Protein AF-A0A2S9XBY0-F1 (afdb_monomer_lite)

Organism: NCBI:txid215803

Structure (mmCIF, N/CA/C/O backbone):
data_AF-A0A2S9XBY0-F1
#
_entry.id   AF-A0A2S9XBY0-F1
#
loop_
_atom_site.group_PDB
_atom_site.id
_atom_site.type_symbol
_atom_site.label_atom_id
_atom_site.label_alt_id
_atom_site.label_comp_id
_atom_site.label_asym_id
_atom_site.label_entity_id
_atom_site.label_seq_id
_atom_site.pdbx_PDB_ins_code
_atom_site.Cartn_x
_atom_site.Cartn_y
_atom_site.Cartn_z
_atom_site.occupancy
_atom_site.B_iso_or_equiv
_atom_site.auth_seq_id
_atom_site.auth_comp_id
_atom_site.auth_asym_id
_atom_site.auth_atom_id
_atom_site.pdbx_PDB_model_num
ATOM 1 N N . MET A 1 1 ? 30.582 -3.887 -16.303 1.00 54.50 1 MET A N 1
ATOM 2 C CA . MET A 1 1 ? 29.952 -2.579 -16.010 1.00 54.50 1 MET A CA 1
ATOM 3 C C . MET A 1 1 ? 28.456 -2.610 -16.351 1.00 54.50 1 MET A C 1
ATOM 5 O O . MET A 1 1 ? 27.956 -1.667 -16.941 1.00 54.50 1 MET A O 1
ATOM 9 N N . LEU A 1 2 ? 27.749 -3.707 -16.028 1.00 57.06 2 LEU A N 1
ATOM 10 C CA . LEU A 1 2 ? 26.432 -3.985 -16.622 1.00 57.06 2 LEU A CA 1
ATOM 11 C C . LEU A 1 2 ? 25.273 -4.050 -15.622 1.00 57.06 2 LEU A C 1
ATOM 13 O O . LEU A 1 2 ? 24.179 -3.689 -16.000 1.00 57.06 2 LEU A O 1
ATOM 17 N N . LEU A 1 3 ? 25.442 -4.421 -14.357 1.00 56.75 3 LEU A N 1
ATOM 18 C CA . LEU A 1 3 ? 24.303 -4.546 -13.431 1.00 56.75 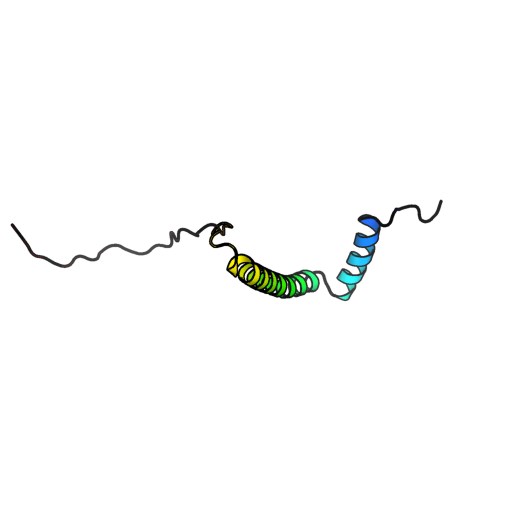3 LEU A CA 1
ATOM 19 C C . LEU A 1 3 ? 24.775 -4.190 -12.023 1.00 56.75 3 LEU A C 1
ATOM 21 O O . LEU A 1 3 ? 24.951 -5.046 -11.165 1.00 56.75 3 LEU A O 1
ATOM 25 N N . GLY A 1 4 ? 25.145 -2.921 -11.859 1.00 56.91 4 GLY A N 1
ATOM 26 C CA . GLY A 1 4 ? 25.822 -2.392 -10.673 1.00 56.91 4 GLY A CA 1
ATOM 27 C C . GLY A 1 4 ? 24.935 -1.544 -9.768 1.00 56.91 4 GLY A C 1
ATOM 28 O O . GLY A 1 4 ? 25.466 -0.691 -9.065 1.00 56.91 4 GLY A O 1
ATOM 29 N N . PHE A 1 5 ? 23.616 -1.732 -9.791 1.00 60.50 5 PHE A N 1
ATOM 30 C CA . PHE A 1 5 ? 22.755 -1.200 -8.743 1.00 60.50 5 PHE A CA 1
ATOM 31 C C . PHE A 1 5 ? 22.546 -2.320 -7.734 1.00 60.50 5 PHE A C 1
ATOM 33 O O . PHE A 1 5 ? 21.998 -3.374 -8.038 1.00 60.50 5 PHE A O 1
ATOM 40 N N . THR A 1 6 ? 23.091 -2.112 -6.542 1.00 60.34 6 THR A N 1
ATOM 41 C CA . THR A 1 6 ? 22.804 -2.890 -5.338 1.00 60.34 6 THR A CA 1
ATOM 42 C C . THR A 1 6 ? 21.307 -3.205 -5.274 1.00 60.34 6 THR A C 1
ATOM 44 O O . THR A 1 6 ? 20.523 -2.349 -5.679 1.00 60.34 6 THR A O 1
ATOM 47 N N . LEU A 1 7 ? 20.896 -4.394 -4.792 1.00 67.12 7 LEU A N 1
ATOM 48 C CA . LEU A 1 7 ? 19.484 -4.683 -4.485 1.00 67.12 7 LEU A CA 1
ATOM 49 C C . LEU A 1 7 ? 18.943 -3.545 -3.625 1.00 67.12 7 LEU A C 1
ATOM 51 O O . LEU A 1 7 ? 19.161 -3.467 -2.419 1.00 67.12 7 LEU A O 1
ATOM 55 N N . GLY A 1 8 ? 18.307 -2.613 -4.296 1.00 80.56 8 GLY A N 1
ATOM 56 C CA . GLY A 1 8 ? 18.139 -1.273 -3.805 1.00 80.56 8 GLY A CA 1
ATOM 57 C C . GLY A 1 8 ? 16.767 -0.800 -4.215 1.00 80.56 8 GLY A C 1
ATOM 58 O O . GLY A 1 8 ? 16.105 -1.422 -5.052 1.00 80.56 8 GLY A O 1
ATOM 59 N N . PRO A 1 9 ? 16.318 0.312 -3.631 1.00 86.50 9 PRO A N 1
ATOM 60 C CA . PRO A 1 9 ? 14.969 0.809 -3.853 1.00 86.50 9 PRO A CA 1
ATOM 61 C C . PRO A 1 9 ? 14.644 1.009 -5.344 1.00 86.50 9 PRO A C 1
ATOM 63 O O . PRO A 1 9 ? 13.491 0.852 -5.729 1.00 86.50 9 PRO A O 1
ATOM 66 N N . ALA A 1 10 ? 15.648 1.269 -6.191 1.00 87.31 10 ALA A N 1
ATOM 67 C CA . ALA A 1 10 ? 15.484 1.380 -7.639 1.00 87.31 10 ALA A CA 1
ATOM 68 C C . ALA A 1 10 ? 15.051 0.063 -8.319 1.00 87.31 10 ALA A C 1
ATOM 70 O O . ALA A 1 10 ? 14.096 0.074 -9.091 1.00 87.31 10 ALA A O 1
ATOM 71 N N . GLU A 1 11 ? 15.689 -1.071 -8.009 1.00 86.56 11 GLU A N 1
ATOM 72 C CA . GLU A 1 11 ? 15.353 -2.381 -8.600 1.00 86.56 11 GLU A CA 1
ATOM 73 C C . GLU A 1 11 ? 13.932 -2.810 -8.195 1.00 86.56 11 GLU A C 1
ATOM 75 O O . GLU A 1 11 ? 13.110 -3.205 -9.023 1.00 86.56 11 GLU A O 1
ATOM 80 N N . ILE A 1 12 ? 13.609 -2.640 -6.906 1.00 90.75 12 ILE A N 1
ATOM 81 C CA . ILE A 1 12 ? 12.278 -2.933 -6.360 1.00 90.75 12 ILE A CA 1
ATOM 82 C C . ILE A 1 12 ? 11.221 -2.049 -7.036 1.00 90.75 12 ILE A C 1
ATOM 84 O O . ILE A 1 12 ? 10.151 -2.543 -7.389 1.00 90.75 12 ILE A O 1
ATOM 88 N N . ALA A 1 13 ? 11.516 -0.765 -7.267 1.00 91.06 13 ALA A N 1
ATOM 89 C CA . ALA A 1 13 ? 10.598 0.145 -7.946 1.00 91.06 13 ALA A CA 1
ATOM 90 C C . ALA A 1 13 ? 10.278 -0.302 -9.382 1.00 91.06 13 ALA A C 1
ATOM 92 O O . ALA A 1 13 ? 9.119 -0.219 -9.788 1.00 91.06 13 ALA A O 1
ATOM 93 N N . VAL A 1 14 ? 11.256 -0.824 -10.131 1.00 93.06 14 VAL A N 1
ATOM 94 C CA . VAL A 1 14 ? 11.031 -1.351 -11.491 1.00 93.06 14 VAL A CA 1
ATOM 95 C C . VAL A 1 14 ? 10.113 -2.577 -11.466 1.00 93.06 14 VAL A C 1
ATOM 97 O O . VAL A 1 14 ? 9.169 -2.654 -12.254 1.00 93.06 14 VAL A O 1
ATOM 100 N N . ILE A 1 15 ? 10.324 -3.508 -10.531 1.00 92.06 15 ILE A N 1
ATOM 101 C CA . ILE A 1 15 ? 9.463 -4.694 -10.384 1.00 92.06 15 ILE A CA 1
ATOM 102 C C . ILE A 1 15 ? 8.036 -4.278 -10.011 1.00 92.06 15 ILE A C 1
ATOM 104 O O . ILE A 1 15 ? 7.071 -4.730 -10.632 1.00 92.06 15 ILE A O 1
ATOM 108 N N . VAL A 1 16 ? 7.892 -3.382 -9.029 1.00 93.00 16 VAL A N 1
ATOM 109 C CA . VAL A 1 16 ? 6.588 -2.846 -8.616 1.00 93.00 16 VAL A CA 1
ATOM 110 C C . VAL A 1 16 ? 5.898 -2.153 -9.786 1.00 93.00 16 VAL A C 1
ATOM 112 O O . VAL A 1 16 ? 4.700 -2.349 -9.968 1.00 93.00 16 VAL A O 1
ATOM 115 N N . LEU A 1 17 ? 6.629 -1.405 -10.615 1.00 94.06 17 LEU A N 1
ATOM 116 C CA . LEU A 1 17 ? 6.070 -0.751 -11.795 1.00 94.06 17 LEU A CA 1
ATOM 117 C C . LEU A 1 17 ? 5.457 -1.767 -12.769 1.00 94.06 17 LEU A C 1
ATOM 119 O O . LEU A 1 17 ? 4.326 -1.576 -13.209 1.00 94.06 17 LEU A O 1
ATOM 123 N N . ILE A 1 18 ? 6.147 -2.875 -13.052 1.00 95.25 18 ILE A N 1
ATOM 124 C CA . ILE A 1 18 ? 5.626 -3.941 -13.927 1.00 95.25 18 ILE A CA 1
ATOM 125 C C . ILE A 1 18 ? 4.370 -4.583 -13.321 1.00 95.25 18 ILE A C 1
ATOM 127 O O . ILE A 1 18 ? 3.364 -4.757 -14.009 1.00 95.25 18 ILE A O 1
ATOM 131 N N . VAL A 1 19 ? 4.390 -4.887 -12.021 1.00 94.69 19 VAL A N 1
ATOM 132 C CA . VAL A 1 19 ? 3.226 -5.435 -11.304 1.00 94.69 19 VAL A CA 1
ATOM 133 C C . VAL A 1 19 ? 2.044 -4.459 -11.363 1.00 94.69 19 VAL A C 1
ATOM 135 O O . VAL A 1 19 ? 0.917 -4.869 -11.635 1.00 94.69 19 VAL A O 1
ATOM 138 N N . VAL A 1 20 ? 2.286 -3.160 -11.179 1.00 94.69 20 VAL A N 1
ATOM 139 C CA . VAL A 1 20 ? 1.264 -2.108 -11.291 1.00 94.69 20 VAL A CA 1
ATOM 140 C C . VAL A 1 20 ? 0.690 -2.017 -12.699 1.00 94.69 20 VAL A C 1
ATOM 142 O O . VAL A 1 20 ? -0.500 -1.757 -12.827 1.00 94.69 20 VAL A O 1
ATOM 145 N N . LEU A 1 21 ? 1.476 -2.242 -13.751 1.00 95.06 21 LEU A N 1
ATOM 146 C CA . LEU A 1 21 ? 0.946 -2.254 -15.117 1.00 95.06 21 LEU A CA 1
ATOM 147 C C . LEU A 1 21 ? -0.004 -3.437 -15.356 1.00 95.06 21 LEU A C 1
ATOM 149 O O . LEU A 1 21 ? -1.012 -3.272 -16.037 1.00 95.06 21 LEU A O 1
ATOM 153 N N . ILE A 1 22 ? 0.280 -4.603 -14.768 1.00 95.31 22 ILE A N 1
ATOM 154 C CA . ILE A 1 22 ? -0.552 -5.810 -14.915 1.00 95.31 22 ILE A CA 1
ATOM 155 C C . ILE A 1 22 ? -1.825 -5.715 -14.065 1.00 95.31 22 ILE A C 1
ATOM 157 O O . ILE A 1 22 ? -2.928 -5.960 -14.550 1.00 95.31 22 ILE A O 1
ATOM 161 N N . PHE A 1 23 ? -1.680 -5.378 -12.783 1.00 93.00 23 PHE A N 1
ATOM 162 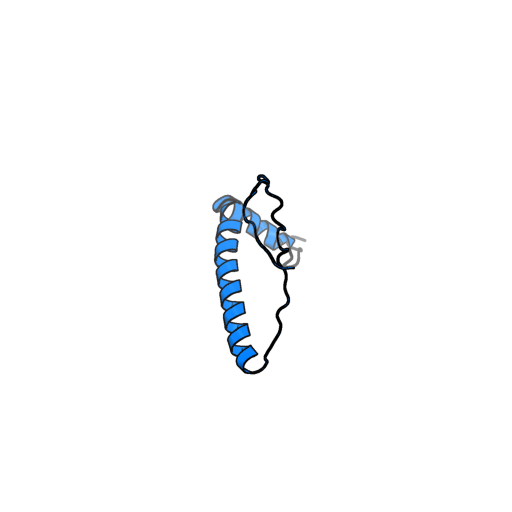C CA . PHE A 1 23 ? -2.796 -5.351 -11.833 1.00 93.00 23 PHE A CA 1
ATOM 163 C C . PHE A 1 23 ? -3.531 -4.004 -11.806 1.00 93.00 23 PHE A C 1
ATOM 165 O O . PHE A 1 23 ? -4.682 -3.934 -11.384 1.00 93.00 23 PHE A O 1
ATOM 172 N N . GLY A 1 24 ? -2.894 -2.931 -12.260 1.00 92.19 24 GLY A N 1
ATOM 173 C CA . GLY A 1 24 ? -3.391 -1.562 -12.187 1.00 92.19 24 GLY A CA 1
ATOM 174 C C . GLY A 1 24 ? -3.052 -0.867 -10.855 1.00 92.19 24 GLY A C 1
ATOM 175 O O . GLY A 1 24 ? -3.071 -1.494 -9.788 1.00 92.19 24 GLY A O 1
ATOM 176 N N . PRO A 1 25 ? -2.827 0.462 -10.865 1.00 90.06 25 PRO A N 1
ATOM 177 C CA . PRO A 1 25 ? -2.473 1.231 -9.667 1.00 90.06 25 PRO A CA 1
ATOM 178 C C . PRO A 1 25 ? -3.584 1.254 -8.612 1.00 90.06 25 PRO A C 1
ATOM 180 O O . PRO A 1 25 ? -3.308 1.480 -7.441 1.00 90.06 25 PRO A O 1
ATOM 183 N N . SER A 1 26 ? -4.835 0.983 -8.992 1.00 91.88 26 SER A N 1
ATOM 184 C CA . SER A 1 26 ? -5.969 0.930 -8.063 1.00 91.88 26 SER A CA 1
ATOM 185 C C . SER A 1 26 ? -6.040 -0.371 -7.253 1.00 91.88 26 SER A C 1
ATOM 187 O O . SER A 1 26 ? -6.664 -0.386 -6.193 1.00 91.88 26 SER A O 1
ATOM 189 N N . LYS A 1 27 ? -5.414 -1.468 -7.711 1.00 91.00 27 LYS A N 1
ATOM 190 C CA . LYS A 1 27 ? -5.483 -2.768 -7.017 1.00 91.00 27 LYS A CA 1
ATOM 191 C C . LYS A 1 27 ? -4.519 -2.874 -5.842 1.00 91.00 27 LYS A C 1
ATOM 193 O O . LYS A 1 27 ? -4.890 -3.449 -4.822 1.00 91.00 27 LYS A O 1
ATOM 198 N N . LEU A 1 28 ? -3.335 -2.266 -5.930 1.00 91.44 28 LEU A N 1
ATOM 199 C CA . LEU A 1 28 ? -2.379 -2.227 -4.818 1.00 91.44 28 LEU A CA 1
ATOM 200 C C . LEU A 1 28 ? -2.938 -1.583 -3.532 1.00 91.44 28 LEU A C 1
ATOM 202 O O . LEU A 1 28 ? -2.880 -2.237 -2.490 1.00 91.44 28 LEU A O 1
ATOM 206 N N . PRO A 1 29 ? -3.521 -0.365 -3.546 1.00 88.50 29 PRO A N 1
ATOM 207 C CA . PRO A 1 29 ? -4.079 0.245 -2.339 1.00 88.50 29 PRO A CA 1
ATOM 208 C C . PRO A 1 29 ? -5.321 -0.497 -1.839 1.00 88.50 29 PRO A C 1
ATOM 210 O O . PRO A 1 29 ? -5.562 -0.540 -0.634 1.00 88.50 29 PRO A O 1
ATOM 213 N N . GLN A 1 30 ? -6.092 -1.120 -2.736 1.00 92.62 30 GLN A N 1
ATOM 214 C CA . GLN A 1 30 ? -7.249 -1.935 -2.368 1.00 92.62 30 GLN A CA 1
ATOM 215 C C . GLN A 1 30 ? -6.822 -3.192 -1.589 1.00 92.62 30 GLN A C 1
ATOM 217 O O . GLN A 1 30 ? -7.363 -3.462 -0.517 1.00 92.62 30 GLN A O 1
ATOM 222 N N . LEU A 1 31 ? -5.808 -3.914 -2.081 1.00 92.94 31 LEU A N 1
ATOM 223 C CA . LEU A 1 31 ? -5.205 -5.060 -1.391 1.00 92.94 31 LEU A CA 1
ATOM 224 C C . LEU A 1 31 ? -4.535 -4.632 -0.078 1.00 92.94 31 LEU A C 1
ATOM 226 O O . LEU A 1 31 ? -4.789 -5.228 0.969 1.00 92.94 31 LEU A O 1
ATOM 230 N N . GLY A 1 32 ? -3.749 -3.552 -0.108 1.00 92.75 32 GLY A N 1
ATOM 231 C CA . GLY A 1 32 ? -3.068 -3.007 1.066 1.00 92.75 32 GLY A CA 1
ATOM 232 C C . GLY A 1 32 ? -4.030 -2.540 2.159 1.00 92.75 32 GLY A C 1
ATOM 233 O O . GLY A 1 32 ? -3.757 -2.750 3.335 1.00 92.75 32 GLY A O 1
ATOM 234 N N . SER A 1 33 ? -5.190 -1.984 1.798 1.00 93.88 33 SER A N 1
ATOM 235 C CA . SER A 1 33 ? -6.218 -1.580 2.767 1.00 93.88 33 SER A CA 1
ATOM 236 C C . SER A 1 33 ? -6.831 -2.779 3.493 1.00 93.88 33 SER A C 1
ATOM 238 O O . SER A 1 33 ? -7.046 -2.719 4.703 1.00 93.88 33 SER A O 1
ATOM 240 N N . SER A 1 34 ? -7.100 -3.876 2.783 1.00 94.06 34 SER A N 1
ATOM 241 C CA . SER A 1 34 ? -7.635 -5.107 3.382 1.00 94.06 34 SER A CA 1
ATOM 242 C C . SER A 1 34 ? -6.603 -5.793 4.280 1.00 94.06 34 SER A C 1
ATOM 244 O O . SER A 1 34 ? -6.905 -6.120 5.428 1.00 94.06 34 SER A O 1
ATOM 246 N N . VAL A 1 35 ? -5.364 -5.928 3.796 1.00 96.19 35 VAL A N 1
ATOM 247 C CA . VAL A 1 35 ? -4.240 -6.478 4.571 1.00 96.19 35 VAL A CA 1
ATOM 248 C C . VAL A 1 35 ? -3.929 -5.591 5.780 1.00 96.19 35 VAL A C 1
ATOM 250 O O . VAL A 1 35 ? -3.736 -6.093 6.879 1.00 96.19 35 VAL A O 1
ATOM 253 N N . GLY A 1 36 ? -3.963 -4.268 5.628 1.00 94.00 36 GLY A N 1
ATOM 254 C CA . GLY A 1 36 ? -3.721 -3.316 6.711 1.00 94.00 36 GLY A CA 1
ATOM 255 C C . GLY A 1 36 ? -4.756 -3.411 7.830 1.00 94.00 36 GLY A C 1
ATOM 256 O O . GLY A 1 36 ? -4.388 -3.388 9.003 1.00 94.00 36 GLY A O 1
ATOM 257 N N . LYS A 1 37 ? -6.041 -3.587 7.493 1.00 94.62 37 LYS A N 1
ATOM 258 C CA . LYS A 1 37 ? -7.100 -3.840 8.485 1.00 94.62 37 LYS A CA 1
ATOM 259 C C . LYS A 1 37 ? -6.866 -5.156 9.230 1.00 94.62 37 LYS A C 1
ATOM 261 O O . LYS A 1 37 ? -6.983 -5.174 10.453 1.00 94.62 37 LYS A O 1
ATOM 266 N N . MET A 1 38 ? -6.473 -6.214 8.515 1.00 94.69 38 MET A N 1
ATOM 267 C CA . MET A 1 38 ? -6.116 -7.506 9.113 1.00 94.69 38 MET A CA 1
ATOM 268 C C . MET A 1 38 ? -4.918 -7.377 10.062 1.00 94.69 38 MET A C 1
ATOM 270 O O . MET A 1 38 ? -5.011 -7.793 11.212 1.00 94.69 38 MET A O 1
ATOM 274 N N . LEU A 1 39 ? -3.828 -6.735 9.630 1.00 96.06 39 LEU A N 1
ATOM 275 C CA . LEU A 1 39 ? -2.642 -6.493 10.459 1.00 96.06 39 LEU A CA 1
ATOM 276 C C . LEU A 1 39 ? -2.951 -5.604 11.670 1.00 96.06 39 LEU A C 1
ATOM 278 O O . LEU A 1 39 ? -2.384 -5.817 12.738 1.00 96.06 39 LEU A O 1
ATOM 282 N N . ARG A 1 40 ? -3.840 -4.611 11.533 1.00 93.50 40 ARG A N 1
ATOM 283 C CA . ARG A 1 40 ? -4.255 -3.733 12.639 1.00 93.50 40 ARG A CA 1
ATOM 284 C C . ARG A 1 40 ? -5.046 -4.501 13.695 1.00 93.50 40 ARG A C 1
ATOM 286 O O . ARG A 1 40 ? -4.788 -4.303 14.878 1.00 93.50 40 ARG A O 1
ATOM 293 N N . GLY A 1 41 ? -5.973 -5.361 13.267 1.00 93.38 41 GLY A N 1
ATOM 294 C CA . GLY A 1 41 ? -6.708 -6.265 14.153 1.00 93.38 41 GLY A CA 1
ATOM 295 C C . GLY A 1 41 ? -5.767 -7.251 14.837 1.00 93.38 41 GLY A C 1
ATOM 296 O O . GLY A 1 41 ? -5.712 -7.289 16.057 1.00 93.38 41 GLY A O 1
ATOM 297 N N . PHE A 1 42 ? -4.918 -7.926 14.057 1.00 94.38 42 PHE A N 1
ATOM 298 C CA . PHE A 1 42 ? -3.909 -8.855 14.566 1.00 94.38 42 PHE A CA 1
ATOM 299 C C . PHE A 1 42 ? -2.967 -8.197 15.583 1.00 94.38 42 PHE A C 1
ATOM 301 O O . PHE A 1 42 ? -2.712 -8.755 16.644 1.00 94.38 42 PHE A O 1
ATOM 308 N N . LYS A 1 43 ? -2.496 -6.972 15.309 1.00 90.19 43 LYS A N 1
ATOM 309 C CA . LYS A 1 43 ? -1.676 -6.199 16.250 1.00 90.19 43 LYS A CA 1
ATOM 310 C C . LYS A 1 43 ? -2.435 -5.858 17.531 1.00 90.19 43 LYS A C 1
ATOM 312 O O . LYS A 1 43 ? -1.820 -5.876 18.587 1.00 90.19 43 LYS A O 1
ATOM 317 N N . LYS A 1 44 ? -3.725 -5.526 17.445 1.00 90.62 44 LYS A N 1
ATOM 318 C CA . LYS A 1 44 ? -4.557 -5.216 18.614 1.00 90.62 44 LYS A CA 1
ATOM 319 C C . LYS A 1 44 ? -4.750 -6.453 19.488 1.00 90.62 44 LYS A C 1
ATOM 321 O O . LYS A 1 44 ? -4.498 -6.361 20.679 1.00 90.62 44 LYS A O 1
ATOM 326 N N . GLU A 1 45 ? -5.097 -7.590 18.888 1.00 89.06 45 GLU A N 1
ATOM 327 C CA . GLU A 1 45 ? -5.214 -8.874 19.588 1.00 89.06 45 GLU A CA 1
ATOM 328 C C . GLU A 1 45 ? -3.887 -9.256 20.257 1.00 89.06 45 GLU A C 1
ATOM 330 O O . GLU A 1 45 ? -3.854 -9.521 21.451 1.00 89.06 45 GLU A O 1
ATOM 335 N N . MET A 1 46 ? -2.769 -9.192 19.519 1.00 89.88 46 MET A N 1
ATOM 336 C CA . MET A 1 46 ? -1.442 -9.482 20.074 1.00 89.88 46 MET A CA 1
ATOM 337 C C . MET A 1 46 ? -1.052 -8.534 21.211 1.00 89.88 46 MET A C 1
ATOM 339 O O . MET A 1 46 ? -0.362 -8.961 22.131 1.00 89.88 46 MET A O 1
ATOM 343 N N . LYS A 1 47 ? -1.454 -7.256 21.146 1.00 86.00 47 LYS A N 1
ATOM 344 C CA . LYS A 1 47 ? -1.206 -6.283 22.218 1.00 86.00 47 LYS A CA 1
ATOM 345 C C . LYS A 1 47 ? -2.034 -6.640 23.450 1.00 86.00 47 LYS A C 1
ATOM 347 O O . LYS A 1 47 ? -1.463 -6.756 24.519 1.00 86.00 47 LYS A O 1
ATOM 352 N N . SER A 1 48 ? -3.323 -6.938 23.276 1.00 79.81 48 SER A N 1
ATOM 353 C CA . SER A 1 48 ? -4.218 -7.336 24.367 1.00 79.81 48 SER A CA 1
ATOM 354 C C . SER A 1 48 ? -3.792 -8.641 25.045 1.00 79.81 48 SER A C 1
ATOM 356 O O . SER A 1 48 ? -3.835 -8.707 26.263 1.00 79.81 48 SER A O 1
ATOM 358 N N . MET A 1 49 ? -3.288 -9.625 24.291 1.00 76.62 49 MET A N 1
ATOM 359 C CA . MET A 1 49 ? -2.721 -10.863 24.856 1.00 76.62 49 MET A CA 1
ATOM 360 C C . MET A 1 49 ? -1.400 -10.644 25.615 1.00 76.62 49 MET A C 1
ATOM 362 O O . MET A 1 49 ? -0.980 -11.502 26.380 1.00 76.62 49 MET A O 1
ATOM 366 N N . ASN A 1 50 ? -0.702 -9.532 25.364 1.00 72.75 50 ASN A N 1
ATOM 367 C CA . ASN A 1 50 ? 0.527 -9.156 26.070 1.00 72.75 50 ASN A CA 1
ATOM 368 C C . ASN A 1 50 ? 0.226 -8.210 27.254 1.00 72.75 50 ASN A C 1
ATOM 370 O O . ASN A 1 50 ? 0.903 -8.242 28.272 1.00 7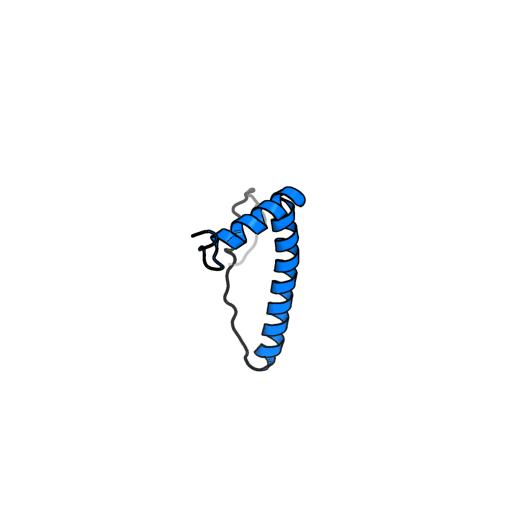2.75 50 ASN A O 1
ATOM 374 N N . GLU A 1 51 ? -0.824 -7.392 27.136 1.00 61.62 51 GLU A N 1
ATOM 375 C CA . GLU A 1 51 ? -1.299 -6.427 28.138 1.00 61.62 51 GLU A CA 1
ATOM 376 C C . GLU A 1 51 ? -2.173 -7.053 29.233 1.00 61.62 51 GLU A C 1
ATOM 378 O O . GLU A 1 51 ? -2.424 -6.402 30.245 1.00 61.62 51 GLU A O 1
ATOM 383 N N . GLU A 1 52 ? -2.572 -8.323 29.108 1.00 57.62 52 GLU A N 1
ATOM 384 C CA . GLU A 1 52 ? -3.081 -9.111 30.243 1.00 57.62 52 GLU A CA 1
ATOM 385 C C . GLU A 1 52 ? -2.043 -9.218 31.392 1.00 57.62 52 GLU A C 1
ATOM 387 O O . GLU A 1 52 ? -2.430 -9.505 32.523 1.00 57.62 52 GLU A O 1
ATOM 392 N N . ASP A 1 53 ? -0.769 -8.861 31.146 1.00 56.66 53 ASP A N 1
ATOM 393 C CA . ASP A 1 53 ? 0.281 -8.641 32.159 1.00 56.66 53 ASP A CA 1
ATOM 394 C C . ASP A 1 53 ? 0.602 -7.151 32.458 1.00 56.66 53 ASP A C 1
ATOM 396 O O . ASP A 1 53 ? 1.334 -6.854 33.404 1.00 56.66 53 ASP A O 1
ATOM 400 N N . ALA A 1 54 ? 0.068 -6.179 31.707 1.00 53.66 54 ALA A N 1
ATOM 401 C CA . ALA A 1 54 ? 0.375 -4.754 31.890 1.00 53.66 54 ALA A CA 1
ATOM 402 C C . ALA A 1 54 ? -0.819 -3.861 31.518 1.00 53.66 54 ALA A C 1
ATOM 404 O O . ALA A 1 54 ? -1.007 -3.460 30.371 1.00 53.66 54 ALA A O 1
ATOM 405 N N . ALA A 1 55 ? -1.632 -3.531 32.520 1.00 50.50 55 ALA A N 1
ATOM 406 C CA . ALA A 1 55 ? -2.727 -2.586 32.385 1.00 50.50 55 ALA A CA 1
ATOM 407 C C . ALA A 1 55 ? -2.249 -1.197 31.915 1.00 50.50 55 ALA A C 1
ATOM 409 O O . ALA A 1 55 ? -1.357 -0.608 32.523 1.00 50.50 55 ALA A O 1
ATOM 410 N N . SER A 1 56 ? -3.018 -0.626 30.982 1.00 59.00 56 SER A N 1
ATOM 411 C CA . SER A 1 56 ? -3.070 0.792 30.577 1.00 59.00 56 SER A CA 1
ATOM 412 C C . SER A 1 56 ? -2.039 1.230 29.536 1.00 59.00 56 SER A C 1
ATOM 414 O O . SER A 1 56 ? -0.870 1.369 29.849 1.00 59.00 56 SER A O 1
ATOM 416 N N . ASP A 1 57 ? -2.514 1.549 28.327 1.00 45.84 57 ASP A N 1
ATOM 417 C CA . ASP A 1 57 ? -2.044 2.717 27.567 1.00 45.84 57 ASP A CA 1
ATOM 418 C C . ASP A 1 57 ? -3.035 3.037 26.434 1.00 45.84 57 ASP A C 1
ATOM 420 O O . ASP A 1 57 ? -2.931 2.573 25.289 1.00 45.84 57 ASP A O 1
ATOM 424 N N . ASP A 1 58 ? -4.028 3.849 26.802 1.00 55.12 58 ASP A N 1
ATOM 425 C CA . ASP A 1 58 ? -4.826 4.687 25.912 1.00 55.12 58 ASP A CA 1
ATOM 426 C C . ASP A 1 58 ? -3.963 5.853 25.401 1.00 55.12 58 ASP A C 1
ATOM 428 O O . ASP A 1 58 ? -4.026 6.952 25.942 1.00 55.12 58 ASP A O 1
ATOM 432 N N . ASP A 1 59 ? -3.175 5.654 24.340 1.00 58.84 59 ASP A N 1
ATOM 433 C CA . ASP A 1 59 ? -2.787 6.773 23.468 1.00 58.84 59 ASP A CA 1
ATOM 434 C C . ASP A 1 59 ? -2.387 6.312 22.052 1.00 58.84 59 ASP A C 1
ATOM 436 O O . ASP A 1 59 ? -1.349 5.686 21.842 1.00 58.84 59 ASP A O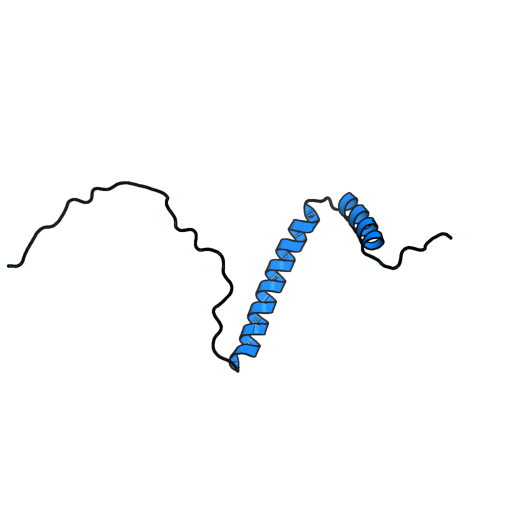 1
ATOM 440 N N . ALA A 1 60 ? -3.246 6.605 21.067 1.00 49.12 60 ALA A N 1
ATOM 441 C CA . ALA A 1 60 ? -2.860 6.952 19.691 1.00 49.12 60 ALA A CA 1
ATOM 442 C C . ALA A 1 60 ? -4.094 7.409 18.884 1.00 49.12 60 ALA A C 1
ATOM 444 O O . ALA A 1 60 ? -4.748 6.637 18.176 1.00 49.12 60 ALA A O 1
ATOM 445 N N . ALA A 1 61 ? -4.375 8.702 19.031 1.00 51.03 61 ALA A N 1
ATOM 446 C CA . ALA A 1 61 ? -5.215 9.603 18.244 1.00 51.03 61 ALA A CA 1
ATOM 447 C C . ALA A 1 61 ? -5.695 9.163 16.836 1.00 51.03 61 ALA A C 1
ATOM 449 O O . ALA A 1 61 ? -4.912 8.967 15.906 1.00 51.03 61 ALA A O 1
ATOM 450 N N . LEU A 1 62 ? -7.014 9.257 16.629 1.00 46.62 62 LEU A N 1
ATOM 451 C CA . LEU A 1 62 ? -7.559 10.031 15.509 1.00 46.62 62 LEU A CA 1
ATOM 452 C C . LEU A 1 62 ? -8.135 11.337 16.087 1.00 46.62 62 LEU A C 1
ATOM 454 O O . LEU A 1 62 ? -8.744 11.304 17.161 1.00 46.62 62 LEU A O 1
ATOM 458 N N . PRO A 1 63 ? -7.938 12.489 15.423 1.00 53.78 63 PRO A N 1
ATOM 459 C CA . PRO A 1 63 ? -8.491 13.757 15.872 1.00 53.78 63 PRO A CA 1
ATOM 460 C C . PRO A 1 63 ? -10.012 13.632 15.906 1.00 53.78 63 PRO A C 1
ATOM 462 O O . PRO A 1 63 ? -10.635 13.234 14.924 1.00 53.78 63 PRO A O 1
ATOM 465 N N . ARG A 1 64 ? -10.612 13.956 17.052 1.00 57.34 64 ARG A N 1
ATOM 466 C CA . ARG A 1 64 ? -12.066 14.046 17.191 1.00 57.34 64 ARG A CA 1
ATOM 467 C C . ARG A 1 64 ? -12.541 15.080 16.165 1.00 57.34 64 ARG A C 1
ATOM 469 O O . ARG A 1 64 ? -12.138 16.241 16.299 1.00 57.34 64 ARG A O 1
ATOM 476 N N . PRO A 1 65 ? -13.372 14.734 15.167 1.00 54.66 65 PRO A N 1
ATOM 477 C CA . PRO A 1 65 ? -14.121 15.773 14.491 1.00 54.66 65 PRO A CA 1
ATOM 478 C C . PRO A 1 65 ? -15.006 16.397 15.572 1.00 54.66 65 PRO A C 1
ATOM 480 O O . PRO A 1 65 ? -15.790 15.690 16.196 1.00 54.66 65 PRO A O 1
ATOM 483 N N . LYS A 1 66 ? -14.825 17.689 15.869 1.00 66.12 66 LYS A N 1
ATOM 484 C CA . LYS A 1 66 ? -15.859 18.477 16.547 1.00 66.12 66 LYS A CA 1
ATOM 485 C C . LYS A 1 66 ? -16.917 18.722 15.476 1.00 66.12 66 LYS A C 1
ATOM 487 O O . LYS A 1 66 ? -16.614 19.472 14.546 1.00 66.12 66 LYS A O 1
ATOM 492 N N . PRO A 1 67 ? -18.094 18.079 15.521 1.00 57.00 67 PRO A N 1
ATOM 493 C CA . PRO A 1 67 ? -19.099 18.304 14.501 1.00 57.00 67 PRO A CA 1
ATOM 494 C C . PRO A 1 67 ? -19.721 19.672 14.773 1.00 57.00 67 PRO A C 1
ATOM 496 O O . PRO A 1 67 ? -20.526 19.844 15.683 1.00 57.00 67 PRO A O 1
ATOM 499 N N . GLY A 1 68 ? -19.256 20.663 14.022 1.00 65.50 68 GLY A N 1
ATOM 500 C CA . GLY A 1 68 ? -19.948 21.925 13.807 1.00 65.50 68 GLY A CA 1
ATOM 501 C C . GLY A 1 68 ? -20.818 21.833 12.558 1.00 65.50 68 GLY A C 1
ATOM 502 O O . GLY A 1 68 ? -20.573 22.565 11.611 1.00 65.50 68 GLY A O 1
ATOM 503 N N . GLU A 1 69 ? -21.800 20.932 12.556 1.00 52.62 69 GLU A N 1
ATOM 504 C CA . GLU A 1 69 ? -22.912 20.922 11.592 1.00 52.62 69 GLU A CA 1
ATOM 505 C C . GLU A 1 69 ? -24.204 21.095 12.420 1.00 52.62 69 GLU A C 1
ATOM 507 O O . GLU A 1 69 ? -24.628 20.159 13.092 1.00 52.62 69 GLU A O 1
ATOM 512 N N . ILE A 1 70 ? -24.502 22.339 12.817 1.00 56.16 70 ILE A N 1
ATOM 513 C CA . ILE A 1 70 ? -25.663 23.164 12.415 1.00 56.16 70 ILE A CA 1
ATOM 514 C C . ILE A 1 70 ? -27.036 22.465 12.515 1.00 56.16 70 ILE A C 1
ATOM 516 O O . ILE A 1 70 ? -27.299 21.546 11.757 1.00 56.16 70 ILE A O 1
ATOM 520 N N . ASP A 1 71 ? -27.912 22.913 13.433 1.00 47.69 71 ASP A N 1
ATOM 521 C CA . ASP A 1 71 ? -29.261 23.444 13.123 1.00 47.69 71 ASP A CA 1
ATOM 522 C C . ASP A 1 71 ? -30.046 23.857 14.404 1.00 47.69 71 ASP A C 1
ATOM 524 O O . ASP A 1 71 ? -30.214 23.082 15.341 1.00 47.69 71 ASP A O 1
ATOM 528 N N . VAL A 1 72 ? -30.483 25.122 14.399 1.00 50.00 72 VAL A N 1
ATOM 529 C CA . VAL A 1 72 ? -31.570 25.837 15.119 1.00 50.00 72 VAL A CA 1
ATOM 530 C C . VAL A 1 72 ? -31.839 25.691 16.638 1.00 50.00 72 VAL A C 1
ATOM 532 O O . VAL A 1 72 ? -32.473 24.768 17.135 1.00 50.00 72 VAL A O 1
ATOM 535 N N . THR A 1 73 ? -31.583 26.780 17.371 1.00 53.72 73 THR A N 1
ATOM 536 C CA . THR A 1 73 ? -32.470 27.272 18.458 1.00 53.72 73 THR A CA 1
ATOM 537 C C . THR A 1 73 ? -33.846 27.598 17.832 1.00 53.72 73 THR A C 1
ATOM 539 O O . THR A 1 73 ? -33.817 28.220 16.768 1.00 53.72 73 THR A O 1
ATOM 542 N N . PRO A 1 74 ? -35.037 27.261 18.396 1.00 53.47 74 PRO A N 1
ATOM 543 C CA . PRO A 1 74 ? -35.440 27.573 19.774 1.00 53.47 74 PRO A CA 1
ATOM 544 C C . PRO A 1 74 ? -36.351 26.525 20.458 1.00 53.47 74 PRO A C 1
ATOM 546 O O . PRO A 1 74 ? -37.494 26.315 20.061 1.00 53.47 74 PRO A O 1
ATOM 549 N N . ALA A 1 75 ? -35.919 25.957 21.587 1.00 54.06 75 ALA A N 1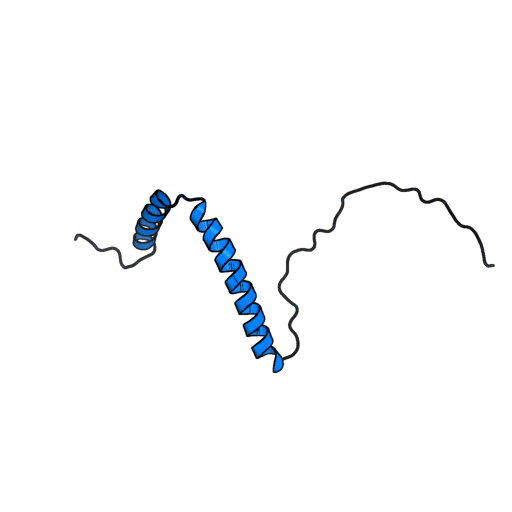
ATOM 550 C CA . ALA A 1 75 ? -36.815 25.243 22.503 1.00 54.06 75 ALA A CA 1
ATOM 551 C C . ALA A 1 75 ? -37.187 26.154 23.684 1.00 54.06 75 ALA A C 1
ATOM 553 O O . ALA A 1 75 ? -36.603 26.100 24.763 1.00 54.06 75 ALA A O 1
ATOM 554 N N . ASN A 1 76 ? -38.163 27.028 23.448 1.00 59.91 76 ASN A N 1
ATOM 555 C CA . ASN A 1 76 ? -38.982 27.611 24.501 1.00 59.91 76 ASN A CA 1
ATOM 556 C C . ASN A 1 76 ? -39.886 26.507 25.068 1.00 59.91 76 ASN A C 1
ATOM 558 O O . ASN A 1 76 ? -40.858 26.183 24.399 1.00 59.91 76 ASN A O 1
ATOM 562 N N . GLU A 1 77 ? -39.608 25.952 26.255 1.00 56.03 77 GLU A N 1
ATOM 563 C CA . GLU A 1 77 ? -40.665 25.535 27.193 1.00 56.03 77 GLU A CA 1
ATOM 564 C C . GLU A 1 77 ? -40.142 25.108 28.580 1.00 56.03 77 GLU A C 1
ATOM 566 O O . GLU A 1 77 ? -39.181 24.353 28.696 1.00 56.03 77 GLU A O 1
ATOM 571 N N . LYS A 1 78 ? -40.939 25.477 29.594 1.00 51.50 78 LYS A N 1
ATOM 572 C CA . LYS A 1 78 ? -41.025 24.985 30.986 1.00 51.50 78 LYS A CA 1
ATOM 573 C C . LYS A 1 78 ? -40.135 25.746 31.987 1.00 51.50 78 LYS A C 1
ATOM 575 O O . LYS A 1 78 ? -38.939 25.531 32.075 1.00 51.50 78 LYS A O 1
ATOM 580 N N . LYS A 1 79 ? -40.648 26.795 32.642 1.00 50.75 79 LYS A N 1
ATOM 581 C CA . LYS A 1 79 ? -41.690 26.825 33.699 1.00 50.75 79 LYS A CA 1
ATOM 582 C C . LYS A 1 79 ? -41.189 26.250 35.027 1.00 50.75 79 LYS A C 1
ATOM 584 O O . LYS A 1 79 ? -40.781 25.100 35.085 1.00 50.75 79 LYS A O 1
ATOM 589 N N . SER A 1 80 ? -41.455 27.035 36.074 1.00 52.88 80 SER A N 1
ATOM 590 C CA . SER A 1 80 ? -41.519 26.659 37.491 1.00 52.88 80 SER A CA 1
ATOM 591 C C . SER A 1 80 ? -40.164 26.465 38.160 1.00 52.88 80 SER A C 1
ATOM 593 O O . SER A 1 80 ? -39.423 25.548 37.855 1.00 52.88 80 SER A O 1
ATOM 595 N N . ALA A 1 81 ? -39.802 27.425 39.007 1.00 54.34 81 ALA A N 1
ATOM 596 C CA . ALA A 1 81 ? -40.043 27.369 40.455 1.00 54.34 81 ALA A CA 1
ATOM 597 C C . ALA A 1 81 ? -38.860 26.641 41.115 1.00 54.34 81 ALA A C 1
ATOM 599 O O . ALA A 1 81 ? -38.549 25.511 40.783 1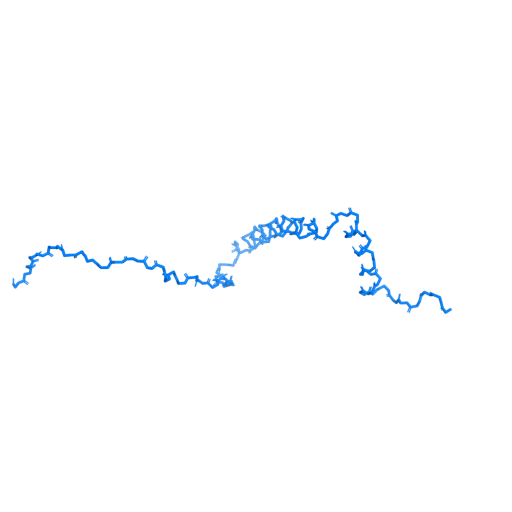.00 54.34 81 ALA A O 1
ATOM 600 N N . SER A 1 82 ? -38.111 27.276 41.999 1.00 58.00 82 SER A N 1
ATOM 601 C CA . SER A 1 82 ? -38.662 27.729 43.264 1.00 58.00 82 SER A CA 1
ATOM 602 C C . SER A 1 82 ? -37.811 28.861 43.829 1.00 58.00 82 SER A C 1
ATOM 604 O O . SER A 1 82 ? -36.592 28.729 43.941 1.00 58.00 82 SER A O 1
ATOM 606 N N . SER A 1 83 ? -38.483 29.959 44.176 1.00 54.19 83 SER A N 1
ATOM 607 C CA . SER A 1 83 ? -38.190 30.675 45.420 1.00 54.19 83 SER A CA 1
ATOM 608 C C . SER A 1 83 ? -38.558 29.818 46.626 1.00 54.19 83 SER A C 1
ATOM 610 O O . SER A 1 83 ? -39.353 28.864 46.440 1.00 54.19 83 SER A O 1
#

Radius of gyration: 26.99 Å; chains: 1; bounding box: 72×42×62 Å

Foldseek 3Di:
DPDPDDVDPVVVVVVVVVVCVVCNPVVVVVVVVVVVVVVVVVVVVVVVVVCVVPDDDPDDDDDDPPPPDDDDDDDDDDDDDDD

Secondary structure (DSSP, 8-state):
------S-HHHHHHHHHHHHHHH-TTHHHHHHHHHHHHHHHHHHHHHHHHHTTS--------PPP------------------

Sequence (83 aa):
MLLGFTLGPAEIAVIVLIVVLIFGPSKLPQLGSSVGKMLRGFKKEMKSMNEEDAASDDDAALPRPKPGEIDVTPANEKKSASS

pLDDT: mean 73.79, std 18.36, range [45.84, 96.19]

InterPro domains:
  IPR003369 Sec-independent protein translocase protein TatA/B/E [PF02416] (5-52)
  IPR006312 Sec-independent protein translocase protein TatA/E [MF_00236] (4-79)
  IPR006312 Sec-independent protein translocase protein TatA/E [TIGR01411] (7-52)